Protein AF-A0A7S4T519-F1 (afdb_monomer_lite)

Organism: NCBI:txid49249

pLDDT: mean 72.46, std 19.97, range [36.97, 98.19]

Foldseek 3Di:
DDDDDDDDDDDDDDPPDPDDPPPCPDDDDDQLLVQLLVQCVVPVPQDNQNSSVSSVWDWDQDPVRFIATPVRHGPVVSSVSSVVVNVVCVVDVPDPDPDDDDDDDDDDDDPPDDDDDDDDDDDDDDDDDDDPPPDPDPDDPPDDPPDDDPPDPPPDDPPDD

Secondary structure (DSSP, 8-state):
--PPPPPP-----------------PPPPPHHHHHHHHHHHH-TTSTTHHHHHHTT--EEE-TTS-EEETTS-BHHHHHHHHHHHHHHHHH-----------------------------------------------------PPPPP----SSSS----

Structure (mmCIF, N/CA/C/O backbone):
data_AF-A0A7S4T519-F1
#
_entry.id   AF-A0A7S4T519-F1
#
loop_
_atom_site.group_PDB
_atom_site.id
_atom_site.type_symbol
_atom_site.label_atom_id
_atom_site.label_alt_id
_atom_site.label_comp_id
_atom_site.label_asym_id
_atom_site.label_entity_id
_atom_site.label_seq_id
_atom_site.pdbx_PDB_ins_code
_atom_site.Cartn_x
_atom_site.Cartn_y
_atom_site.Cartn_z
_atom_site.occupancy
_atom_site.B_iso_or_equiv
_atom_site.auth_seq_id
_atom_site.auth_comp_id
_atom_site.auth_asym_id
_atom_site.auth_atom_id
_atom_site.pdbx_PDB_model_num
ATOM 1 N N . CYS A 1 1 ? 11.019 44.403 -38.829 1.00 53.56 1 CYS A N 1
ATOM 2 C CA . CYS A 1 1 ? 9.555 44.244 -38.721 1.00 53.56 1 CYS A CA 1
ATOM 3 C C . CYS A 1 1 ? 9.167 42.799 -39.002 1.00 53.56 1 CYS A C 1
ATOM 5 O O . CYS A 1 1 ? 8.872 42.475 -40.141 1.00 53.56 1 CYS A O 1
ATOM 7 N N . SER A 1 2 ? 9.166 41.949 -37.976 1.00 57.41 2 SER A N 1
ATOM 8 C CA . SER A 1 2 ? 8.524 40.633 -38.038 1.00 57.41 2 SER A CA 1
ATOM 9 C C . SER A 1 2 ? 7.505 40.602 -36.912 1.00 57.41 2 SER A C 1
ATOM 11 O O . SER A 1 2 ? 7.863 40.464 -35.746 1.00 57.41 2 SER A O 1
ATOM 13 N N . GLN A 1 3 ? 6.252 40.878 -37.270 1.00 66.94 3 GLN A N 1
ATOM 14 C CA . GLN A 1 3 ? 5.115 40.864 -36.359 1.00 66.94 3 GLN A CA 1
ATOM 15 C C . GLN A 1 3 ? 4.850 39.416 -35.932 1.00 66.94 3 GLN A C 1
ATOM 17 O O . GLN A 1 3 ? 4.526 38.576 -36.767 1.00 66.94 3 GLN A O 1
ATOM 22 N N . GLN A 1 4 ? 5.000 39.123 -34.642 1.00 62.38 4 GLN A N 1
ATOM 23 C CA . GLN A 1 4 ? 4.494 37.893 -34.037 1.00 62.38 4 GLN A CA 1
ATOM 24 C C . GLN A 1 4 ? 3.089 38.180 -33.501 1.00 62.38 4 GLN A C 1
ATOM 26 O O . GLN A 1 4 ? 2.900 39.113 -32.722 1.00 62.38 4 GLN A O 1
ATOM 31 N N . GLN A 1 5 ? 2.102 37.410 -33.957 1.00 67.00 5 GLN A N 1
ATOM 32 C CA . GLN A 1 5 ? 0.722 37.479 -33.478 1.00 67.00 5 GLN A CA 1
ATOM 33 C C . GLN A 1 5 ? 0.560 36.671 -32.175 1.00 67.00 5 GLN A C 1
ATOM 35 O O . GLN A 1 5 ? 1.193 35.621 -32.038 1.00 67.00 5 GLN A O 1
ATOM 40 N N . PRO A 1 6 ? -0.286 37.115 -31.225 1.00 70.31 6 PRO A N 1
ATOM 41 C CA . PRO A 1 6 ? -0.581 36.361 -30.009 1.00 70.31 6 PRO A CA 1
ATOM 42 C C . PRO A 1 6 ? -1.597 35.225 -30.258 1.00 70.31 6 PRO A C 1
ATOM 44 O O . PRO A 1 6 ? -2.499 35.379 -31.084 1.00 70.31 6 PRO A O 1
ATOM 47 N N . PRO A 1 7 ? -1.505 34.096 -29.527 1.00 68.44 7 PRO A N 1
ATOM 48 C CA . PRO A 1 7 ? -2.467 33.003 -29.633 1.00 68.44 7 PRO A CA 1
ATOM 49 C C . PRO A 1 7 ? -3.834 33.387 -29.043 1.00 68.44 7 PRO A C 1
ATOM 51 O O . PRO A 1 7 ? -3.940 33.933 -27.944 1.00 68.44 7 PRO A O 1
ATOM 54 N N . THR A 1 8 ? -4.890 33.073 -29.790 1.00 57.72 8 THR A N 1
ATOM 55 C CA . THR A 1 8 ? -6.295 33.372 -29.491 1.00 57.72 8 THR A CA 1
ATOM 56 C C . THR A 1 8 ? -6.840 32.537 -28.329 1.00 57.72 8 THR A C 1
ATOM 58 O O . THR A 1 8 ? -6.766 31.306 -28.336 1.00 57.72 8 THR A O 1
ATOM 61 N N . ALA A 1 9 ? -7.448 33.212 -27.351 1.00 55.31 9 ALA A N 1
ATOM 62 C CA . ALA A 1 9 ? -8.126 32.612 -26.208 1.00 55.31 9 ALA A CA 1
ATOM 63 C C . ALA A 1 9 ? -9.352 31.786 -26.645 1.00 55.31 9 ALA A C 1
ATOM 65 O O . ALA A 1 9 ? -10.362 32.329 -27.084 1.00 55.31 9 ALA A O 1
ATOM 66 N N . THR A 1 10 ? -9.267 30.462 -26.501 1.00 61.34 10 THR A N 1
ATOM 67 C CA . THR A 1 10 ? -10.409 29.550 -26.662 1.00 61.34 10 THR A CA 1
ATOM 68 C C . THR A 1 10 ? -11.228 29.546 -25.373 1.00 61.34 10 THR A C 1
ATOM 70 O O . THR A 1 10 ? -10.760 29.084 -24.330 1.00 61.34 10 THR A O 1
ATOM 73 N N . GLN A 1 11 ? -12.446 30.077 -25.443 1.00 5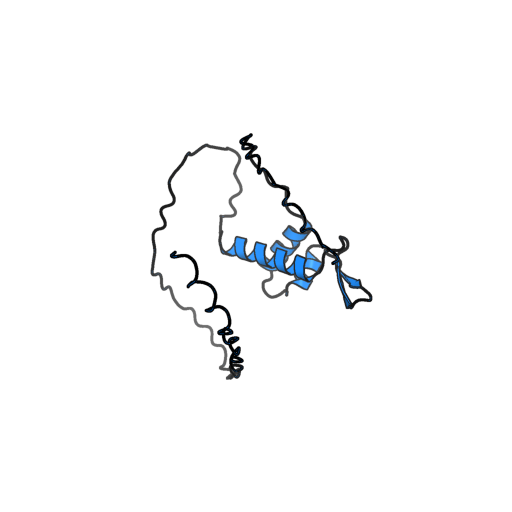3.00 11 GLN A N 1
ATOM 74 C CA . GLN A 1 11 ? -13.423 30.056 -24.359 1.00 53.00 11 GLN A CA 1
ATOM 75 C C . GLN A 1 11 ? -13.876 28.607 -24.120 1.00 53.00 11 GLN A C 1
ATOM 77 O O . GLN A 1 11 ? -14.398 27.952 -25.018 1.00 53.00 11 GLN A O 1
ATOM 82 N N . ARG A 1 12 ? -13.631 28.076 -22.916 1.00 58.81 12 ARG A N 1
ATOM 83 C CA . ARG A 1 12 ? -14.193 26.795 -22.465 1.00 58.81 12 ARG A CA 1
ATOM 84 C C . ARG A 1 12 ? -15.478 27.078 -21.700 1.00 58.81 12 ARG A C 1
ATOM 86 O O . ARG A 1 12 ? -15.436 27.396 -20.514 1.00 58.81 12 ARG A O 1
ATOM 93 N N . GLU A 1 13 ? -16.601 26.958 -22.390 1.00 58.81 13 GLU A N 1
ATOM 94 C CA . GLU A 1 13 ? -17.930 26.959 -21.788 1.00 58.81 13 GLU A CA 1
ATOM 95 C C . GLU A 1 13 ? -18.098 25.702 -20.921 1.00 58.81 13 GLU A C 1
ATOM 97 O O . GLU A 1 13 ? -18.018 24.565 -21.391 1.00 58.81 13 GLU A O 1
ATOM 102 N N . THR A 1 14 ? -18.290 25.898 -19.619 1.00 49.25 14 THR A N 1
ATOM 103 C CA . THR A 1 14 ? -18.605 24.834 -18.667 1.00 49.25 14 THR A CA 1
ATOM 104 C C . THR A 1 14 ? -20.117 24.639 -18.615 1.00 49.25 14 THR A C 1
ATOM 106 O O . THR A 1 14 ? -20.821 25.244 -17.809 1.00 49.25 14 THR A O 1
ATOM 109 N N . ALA A 1 15 ? -20.634 23.762 -19.476 1.00 57.88 15 ALA A N 1
ATOM 110 C CA . ALA A 1 15 ? -22.019 23.311 -19.400 1.00 57.88 15 ALA A CA 1
ATOM 111 C C . ALA A 1 15 ? -22.248 22.528 -18.093 1.00 57.88 15 ALA A C 1
ATOM 113 O O . ALA A 1 15 ? -21.835 21.376 -17.932 1.00 57.88 15 ALA A O 1
ATOM 114 N N . LYS A 1 16 ? -22.902 23.187 -17.135 1.00 55.09 16 LYS A N 1
ATOM 115 C CA . LYS A 1 16 ? -23.375 22.624 -15.870 1.00 55.09 16 LYS A CA 1
ATOM 116 C C . LYS A 1 16 ? -24.607 21.757 -16.154 1.00 55.09 16 LYS A C 1
ATOM 118 O O . LYS A 1 16 ? -25.734 22.230 -16.114 1.00 55.09 16 LYS A O 1
ATOM 123 N N . GLY A 1 17 ? -24.375 20.489 -16.487 1.00 52.97 17 GLY A N 1
ATOM 124 C CA . GLY A 1 17 ? -25.431 19.490 -16.628 1.00 52.97 17 GLY A CA 1
ATOM 125 C C . GLY A 1 17 ? -25.981 19.072 -15.264 1.00 52.97 17 GLY A C 1
ATOM 126 O O . GLY A 1 17 ? -25.370 18.267 -14.562 1.00 52.97 17 GLY A O 1
ATOM 127 N N . GLU A 1 18 ? -27.142 19.604 -14.896 1.00 65.56 18 GLU A N 1
ATOM 128 C CA . GLU A 1 18 ? -28.006 19.045 -13.858 1.00 65.56 18 GLU A CA 1
ATOM 129 C C . GLU A 1 18 ? -28.705 17.808 -14.425 1.00 65.56 18 GLU A C 1
ATOM 131 O O . GLU A 1 18 ? -29.682 17.931 -15.148 1.00 65.56 18 GLU A O 1
ATOM 136 N N . ASN A 1 19 ? -28.196 16.605 -14.147 1.00 52.72 19 ASN A N 1
ATOM 137 C CA . ASN A 1 19 ? -28.928 15.372 -14.440 1.00 52.72 19 ASN A CA 1
ATOM 138 C C . ASN A 1 19 ? -28.562 14.246 -13.468 1.00 52.72 19 ASN A C 1
ATOM 140 O O . ASN A 1 19 ? -27.453 13.718 -13.487 1.00 52.72 19 ASN A O 1
ATOM 144 N N . GLY A 1 20 ? -29.551 13.855 -12.658 1.00 55.72 20 GLY A N 1
ATOM 145 C CA . GLY A 1 20 ? -29.685 12.527 -12.062 1.00 55.72 20 GLY A CA 1
ATOM 146 C C . GLY A 1 20 ? -28.656 12.158 -10.997 1.00 55.72 20 GLY A C 1
ATOM 147 O O . GLY A 1 20 ? -27.595 11.612 -11.296 1.00 55.72 20 GLY A O 1
ATOM 148 N N . ARG A 1 21 ? -29.031 12.319 -9.723 1.00 60.84 21 ARG A N 1
ATOM 149 C CA . ARG A 1 21 ? -28.372 11.648 -8.593 1.00 60.84 21 ARG A CA 1
ATOM 150 C C . ARG A 1 21 ? -28.637 10.139 -8.679 1.00 60.84 21 ARG A C 1
ATOM 152 O O . ARG A 1 21 ? -29.426 9.599 -7.915 1.00 60.84 21 ARG A O 1
ATOM 159 N N . LYS A 1 22 ? -28.001 9.452 -9.630 1.00 62.59 22 LYS A N 1
ATOM 160 C CA . LY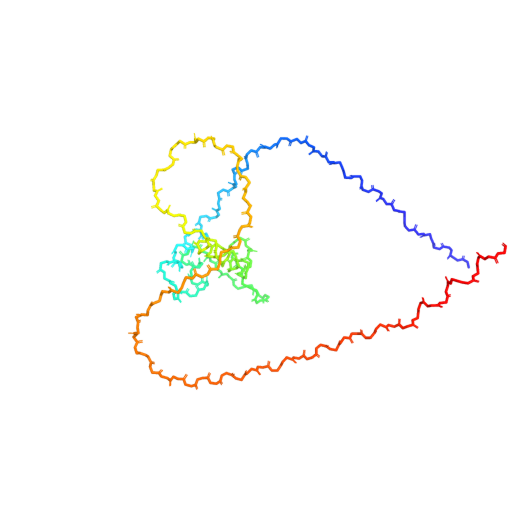S A 1 22 ? -27.916 7.990 -9.609 1.00 62.59 22 LYS A CA 1
ATOM 161 C C . LYS A 1 22 ? -27.157 7.642 -8.335 1.00 62.59 22 LYS A C 1
ATOM 163 O O . LYS A 1 22 ? -26.007 8.064 -8.180 1.00 62.59 22 LYS A O 1
ATOM 168 N N . SER A 1 23 ? -27.834 6.975 -7.403 1.00 59.00 23 SER A N 1
ATOM 169 C CA . SER A 1 23 ? -27.259 6.504 -6.149 1.00 59.00 23 SER A CA 1
ATOM 170 C C . SER A 1 23 ? -25.966 5.770 -6.476 1.00 59.00 23 SER A C 1
ATOM 172 O O . SER A 1 23 ? -25.920 4.772 -7.195 1.00 59.00 23 SER A O 1
ATOM 174 N N . LYS A 1 24 ? -24.868 6.377 -6.038 1.00 62.16 24 LYS A N 1
ATOM 175 C CA . LYS A 1 24 ? -23.513 5.966 -6.369 1.00 62.16 24 LYS A CA 1
ATOM 176 C C . LYS A 1 24 ? -23.183 4.792 -5.456 1.00 62.16 24 LYS A C 1
ATOM 178 O O . LYS A 1 24 ? -22.375 4.948 -4.546 1.00 62.16 24 LYS A O 1
ATOM 183 N N . LEU A 1 25 ? -23.837 3.642 -5.658 1.00 61.19 25 LEU A N 1
ATOM 184 C CA . LEU A 1 25 ? -23.319 2.381 -5.137 1.00 61.19 25 LEU A CA 1
ATOM 185 C C . LEU A 1 25 ? -21.918 2.249 -5.733 1.00 61.19 25 LEU A C 1
ATOM 187 O O . LEU A 1 25 ? -21.737 1.999 -6.926 1.00 61.19 25 LEU A O 1
ATOM 191 N N . GLY A 1 26 ? -20.926 2.609 -4.921 1.00 69.75 26 GLY A N 1
ATOM 192 C CA . GLY A 1 26 ? -19.539 2.666 -5.338 1.00 69.75 26 GLY A CA 1
ATOM 193 C C . GLY A 1 26 ? -19.095 1.299 -5.836 1.00 69.75 26 GLY A C 1
ATOM 194 O O . GLY A 1 26 ? -19.604 0.263 -5.411 1.00 69.75 26 GLY A O 1
ATOM 195 N N . ARG A 1 27 ? -18.116 1.287 -6.742 1.00 76.12 27 ARG A N 1
ATOM 196 C CA . ARG A 1 27 ? -17.471 0.037 -7.155 1.00 76.12 27 ARG A CA 1
ATOM 197 C C . ARG A 1 27 ? -16.950 -0.663 -5.896 1.00 76.12 27 ARG A C 1
ATOM 199 O O . ARG A 1 27 ? -16.230 -0.040 -5.112 1.00 76.12 27 ARG A O 1
ATOM 206 N N . LYS A 1 28 ? -17.310 -1.939 -5.715 1.00 81.31 28 LYS A N 1
ATOM 207 C CA . LYS A 1 28 ? -16.784 -2.785 -4.636 1.00 81.31 28 LYS A CA 1
ATOM 208 C C . LYS A 1 28 ? -15.254 -2.727 -4.700 1.00 81.31 28 LYS A C 1
ATOM 210 O O . LYS A 1 28 ? -14.672 -2.888 -5.772 1.00 81.31 28 LYS A O 1
ATOM 215 N N . GLY A 1 29 ? -14.614 -2.363 -3.589 1.00 88.50 29 GLY A N 1
ATOM 216 C CA . GLY A 1 29 ? -13.168 -2.140 -3.578 1.00 88.50 29 GLY A CA 1
ATOM 217 C C . GLY A 1 29 ? -12.390 -3.433 -3.845 1.00 88.50 29 GLY A C 1
ATOM 218 O O . GLY A 1 29 ? -12.912 -4.520 -3.631 1.00 88.50 29 GLY A O 1
ATOM 219 N N . ASP A 1 30 ? -11.125 -3.304 -4.259 1.00 92.62 30 ASP A N 1
ATOM 220 C CA . ASP A 1 30 ? -10.233 -4.444 -4.541 1.00 92.62 30 ASP A CA 1
ATOM 221 C C . ASP A 1 30 ? -10.246 -5.470 -3.380 1.00 92.62 30 ASP A C 1
ATOM 223 O O . ASP A 1 30 ? -9.979 -5.070 -2.234 1.00 92.62 30 ASP A O 1
ATOM 227 N N . PRO A 1 31 ? -10.588 -6.752 -3.631 1.00 95.38 31 PRO A N 1
ATOM 228 C CA . PRO A 1 31 ? -10.651 -7.782 -2.594 1.00 95.38 31 PRO A CA 1
ATOM 229 C C . PRO A 1 31 ? -9.283 -8.054 -1.957 1.00 95.38 31 PRO A C 1
ATOM 231 O O . PRO A 1 31 ? -9.211 -8.201 -0.737 1.00 95.38 31 PRO A O 1
ATOM 234 N N . ARG A 1 32 ? -8.184 -7.995 -2.726 1.00 97.12 32 ARG A N 1
ATOM 235 C CA . ARG A 1 32 ? -6.814 -8.160 -2.197 1.00 97.12 32 ARG A CA 1
ATOM 236 C C . ARG A 1 32 ? -6.469 -7.069 -1.190 1.00 97.12 32 ARG A C 1
ATOM 238 O O . ARG A 1 32 ? -5.861 -7.304 -0.149 1.00 97.12 32 ARG A O 1
ATOM 245 N N . MET A 1 33 ? -6.933 -5.850 -1.464 1.00 97.50 33 MET A N 1
ATOM 246 C CA . MET A 1 33 ? -6.758 -4.724 -0.550 1.00 97.50 33 MET A CA 1
ATOM 247 C C . MET A 1 33 ? -7.593 -4.878 0.728 1.00 97.50 33 MET A C 1
ATOM 249 O O . MET A 1 33 ? -7.166 -4.402 1.773 1.00 97.50 33 MET A O 1
ATOM 253 N N . HIS A 1 34 ? -8.765 -5.522 0.678 1.00 96.00 34 HIS A N 1
ATOM 254 C CA . HIS A 1 34 ? -9.526 -5.834 1.895 1.00 96.00 34 HIS A CA 1
ATOM 255 C C . HIS A 1 34 ? -8.803 -6.883 2.741 1.00 96.00 34 HIS A C 1
ATOM 257 O O . HIS A 1 34 ? -8.605 -6.646 3.928 1.00 96.00 34 HIS A O 1
ATOM 263 N N . ALA A 1 35 ? -8.316 -7.965 2.128 1.00 97.44 35 ALA A N 1
ATOM 264 C CA . ALA A 1 35 ? -7.532 -8.984 2.826 1.00 97.44 35 ALA A CA 1
ATOM 265 C C . ALA A 1 35 ? -6.279 -8.393 3.502 1.00 97.44 35 ALA A C 1
ATOM 267 O O . ALA A 1 35 ? -6.011 -8.667 4.668 1.00 97.44 35 ALA A O 1
ATOM 268 N N . ALA A 1 36 ? -5.560 -7.499 2.814 1.00 97.81 36 ALA A N 1
ATOM 269 C CA . ALA A 1 36 ? -4.404 -6.805 3.387 1.00 97.81 36 ALA A CA 1
ATOM 270 C C . ALA A 1 36 ? -4.763 -5.908 4.587 1.00 97.81 36 ALA A C 1
ATOM 272 O O . ALA A 1 36 ? -3.978 -5.774 5.527 1.00 97.81 36 ALA A O 1
ATOM 273 N N . VAL A 1 37 ? -5.936 -5.266 4.550 1.00 97.00 37 VAL A N 1
ATOM 274 C CA . VAL A 1 37 ? -6.439 -4.458 5.670 1.00 97.00 37 VAL A CA 1
ATOM 275 C C . VAL A 1 37 ? -6.730 -5.347 6.874 1.00 97.00 37 VAL A C 1
ATOM 277 O O . VAL A 1 37 ? -6.254 -5.019 7.957 1.00 97.00 37 VAL A O 1
ATOM 280 N N . VAL A 1 38 ? -7.434 -6.465 6.668 1.00 96.00 38 VAL A N 1
ATOM 281 C CA . VAL A 1 38 ? -7.772 -7.439 7.719 1.00 96.00 38 VAL A CA 1
ATOM 282 C C . VAL A 1 38 ? -6.505 -8.002 8.367 1.00 96.00 38 VAL A C 1
ATOM 284 O O . VAL A 1 38 ? -6.326 -7.884 9.576 1.00 96.00 38 VAL A O 1
ATOM 287 N N . ALA A 1 39 ? -5.546 -8.467 7.561 1.00 97.12 39 ALA A N 1
ATOM 288 C CA . ALA A 1 39 ? -4.278 -8.993 8.069 1.00 97.12 39 ALA A CA 1
ATOM 289 C C . ALA A 1 39 ? -3.518 -7.971 8.936 1.00 97.12 39 ALA A C 1
ATOM 291 O O . ALA A 1 39 ? -2.867 -8.320 9.918 1.00 97.12 39 ALA A O 1
ATOM 292 N N . ARG A 1 40 ? -3.588 -6.682 8.580 1.00 96.38 40 ARG A N 1
ATOM 293 C CA . ARG A 1 40 ? -2.926 -5.607 9.330 1.00 96.38 40 ARG A CA 1
ATOM 294 C C . ARG A 1 40 ? -3.705 -5.172 10.571 1.00 96.38 40 ARG A C 1
ATOM 296 O O . ARG A 1 40 ? -3.078 -4.679 11.510 1.00 96.38 40 ARG A O 1
ATOM 303 N N . SER A 1 41 ? -5.033 -5.283 10.565 1.00 94.19 41 SER A N 1
ATOM 304 C CA . SER A 1 41 ? -5.846 -5.020 11.755 1.00 94.19 41 SER A CA 1
ATOM 305 C C . SER A 1 41 ? -5.694 -6.121 12.799 1.00 94.19 41 SER A C 1
ATOM 307 O O . SER A 1 41 ? -5.633 -5.797 13.980 1.00 94.19 41 SER A O 1
ATOM 309 N N . GLU A 1 42 ? -5.569 -7.378 12.368 1.00 95.19 42 GLU A N 1
ATOM 310 C CA . GLU A 1 42 ? -5.304 -8.526 13.245 1.00 95.19 42 GLU A CA 1
ATOM 311 C C . GLU A 1 42 ? -3.897 -8.454 13.855 1.00 95.19 42 GLU A C 1
ATOM 313 O O . GLU A 1 42 ? -3.736 -8.585 15.067 1.00 95.19 42 GLU A O 1
ATOM 318 N N . ASP A 1 43 ? -2.888 -8.144 13.030 1.00 95.25 43 ASP A N 1
ATOM 319 C CA . ASP A 1 43 ? -1.486 -8.065 13.445 1.00 95.25 43 ASP A CA 1
ATOM 320 C C . ASP A 1 43 ? -0.908 -6.640 13.254 1.00 95.25 43 ASP A C 1
ATOM 322 O O . ASP A 1 43 ? -0.248 -6.340 12.251 1.00 95.25 43 ASP A O 1
ATOM 326 N N . PRO A 1 44 ? -1.021 -5.724 14.235 1.00 93.94 44 PRO A N 1
ATOM 327 C CA . PRO A 1 44 ? -0.504 -4.354 14.099 1.00 93.94 44 PRO A CA 1
ATOM 328 C C . PRO A 1 44 ? 1.024 -4.243 13.943 1.00 93.94 44 PRO A C 1
ATOM 330 O O . PRO A 1 44 ? 1.545 -3.188 13.563 1.00 93.94 44 PRO A O 1
ATOM 333 N N . LYS A 1 45 ? 1.776 -5.311 14.236 1.00 96.19 45 LYS A N 1
ATOM 334 C CA . LYS A 1 45 ? 3.249 -5.350 14.144 1.00 96.19 45 LYS A CA 1
ATOM 335 C C . LYS A 1 45 ? 3.761 -5.546 12.704 1.00 96.19 45 LYS A C 1
ATOM 337 O O . LYS A 1 45 ? 4.864 -5.119 12.382 1.00 96.19 45 LYS A O 1
ATOM 342 N N . LEU A 1 46 ? 2.929 -6.068 11.805 1.00 95.06 46 LEU A N 1
ATOM 343 C CA . LEU A 1 46 ? 3.247 -6.566 10.451 1.00 95.06 46 LEU A CA 1
ATOM 344 C C . LEU A 1 46 ? 3.789 -5.644 9.327 1.00 95.06 46 LEU A C 1
ATOM 346 O O . LEU A 1 46 ? 3.497 -5.910 8.180 1.00 95.06 46 LEU A O 1
ATOM 350 N N . GLY A 1 47 ? 4.504 -4.539 9.517 1.00 96.62 47 GLY A N 1
ATOM 351 C CA . GLY A 1 47 ? 4.788 -3.624 8.379 1.00 96.62 47 GLY A CA 1
ATOM 352 C C . GLY A 1 47 ? 3.586 -3.293 7.436 1.00 96.62 47 GLY A C 1
ATOM 353 O O . GLY A 1 47 ? 2.424 -3.581 7.703 1.00 96.62 47 GLY A O 1
ATOM 354 N N . LEU A 1 48 ? 3.828 -2.620 6.308 1.00 96.25 48 LEU A N 1
ATOM 355 C CA . LEU A 1 48 ? 2.778 -2.393 5.287 1.00 96.25 48 LEU A CA 1
ATOM 356 C C . LEU A 1 48 ? 2.972 -3.251 4.043 1.00 96.25 48 LEU A C 1
ATOM 358 O O . LEU A 1 48 ? 2.010 -3.559 3.353 1.00 96.25 48 LEU A O 1
ATOM 362 N N . ARG A 1 49 ? 4.225 -3.579 3.725 1.00 96.88 49 ARG A N 1
ATOM 363 C CA . ARG A 1 49 ? 4.554 -4.402 2.566 1.00 96.88 49 ARG A CA 1
ATOM 364 C C . ARG A 1 49 ? 4.092 -5.839 2.800 1.00 96.88 49 ARG A C 1
ATOM 366 O O . ARG A 1 49 ? 3.353 -6.357 1.980 1.00 96.88 49 ARG A O 1
ATOM 373 N N . ASP A 1 50 ? 4.437 -6.404 3.949 1.00 97.56 50 ASP A N 1
ATOM 374 C CA . ASP A 1 50 ? 4.126 -7.792 4.294 1.00 97.56 50 ASP A CA 1
ATOM 375 C C . ASP A 1 50 ? 2.610 -8.013 4.392 1.00 97.56 50 ASP A C 1
ATOM 377 O O . ASP A 1 50 ? 2.092 -9.015 3.916 1.00 97.56 50 ASP A O 1
ATOM 381 N N . ALA A 1 51 ? 1.866 -7.032 4.917 1.00 97.94 51 ALA A N 1
ATOM 382 C CA . ALA A 1 51 ? 0.404 -7.056 4.902 1.00 97.94 51 ALA A CA 1
ATOM 383 C C . ALA A 1 51 ? -0.181 -7.073 3.475 1.00 97.94 51 ALA A C 1
ATOM 385 O O . ALA A 1 51 ? -1.159 -7.769 3.218 1.00 97.94 51 ALA A O 1
ATOM 386 N N . LEU A 1 52 ? 0.417 -6.332 2.533 1.00 97.88 52 LEU A N 1
ATOM 387 C CA . LEU A 1 52 ? 0.017 -6.375 1.122 1.00 97.88 52 LEU A CA 1
ATOM 388 C C . LEU A 1 52 ? 0.352 -7.736 0.493 1.00 97.88 52 LEU A C 1
ATOM 390 O O . LEU A 1 52 ? -0.474 -8.288 -0.227 1.00 97.88 52 LEU A O 1
ATOM 394 N N . GLU A 1 53 ? 1.518 -8.301 0.796 1.00 97.38 53 GLU A N 1
ATOM 395 C CA . GLU A 1 53 ? 1.910 -9.632 0.316 1.00 97.38 53 GLU A CA 1
ATOM 396 C C . GLU A 1 53 ? 0.962 -10.721 0.860 1.00 97.38 53 GLU A C 1
ATOM 398 O O . GLU A 1 53 ? 0.473 -11.541 0.085 1.00 97.38 53 GLU A O 1
ATOM 403 N N . ARG A 1 54 ? 0.565 -10.655 2.143 1.00 97.31 54 ARG A N 1
ATOM 404 C CA . ARG A 1 54 ? -0.491 -11.518 2.720 1.00 97.31 54 ARG A CA 1
ATOM 405 C C . ARG A 1 54 ? -1.855 -11.336 2.047 1.00 97.31 54 ARG A C 1
ATOM 407 O O . ARG A 1 54 ? -2.608 -12.294 1.929 1.00 97.31 54 ARG A O 1
ATOM 414 N N . GLY A 1 55 ? -2.168 -10.124 1.589 1.00 96.31 55 GLY A N 1
ATOM 415 C CA . GLY A 1 55 ? -3.384 -9.828 0.826 1.00 96.31 55 GLY A CA 1
ATOM 416 C C . GLY A 1 55 ? -3.365 -10.325 -0.625 1.00 96.31 55 GLY A C 1
ATOM 417 O O . GLY A 1 55 ? -4.348 -10.124 -1.337 1.00 96.31 55 GLY A O 1
ATOM 418 N N . GLY A 1 56 ? -2.272 -10.949 -1.079 1.00 97.44 56 GLY A N 1
ATOM 419 C CA . GLY A 1 56 ? -2.135 -11.495 -2.431 1.00 97.44 56 GLY A CA 1
ATOM 420 C C . GLY A 1 56 ? -1.550 -10.522 -3.458 1.00 97.44 56 GLY A C 1
ATOM 421 O O . GLY A 1 56 ? -1.741 -10.719 -4.658 1.00 97.44 56 GLY A O 1
ATOM 422 N N . PHE A 1 57 ? -0.867 -9.457 -3.024 1.00 97.62 57 PHE A N 1
ATOM 423 C CA . PHE A 1 57 ? -0.090 -8.605 -3.931 1.00 97.62 57 PHE A CA 1
ATOM 424 C C . PHE A 1 57 ? 1.298 -9.196 -4.175 1.00 97.62 57 PHE A C 1
ATOM 426 O O . PHE A 1 57 ? 1.999 -9.555 -3.231 1.00 97.62 57 PHE A O 1
ATOM 433 N N . VAL A 1 58 ? 1.715 -9.243 -5.442 1.00 97.62 58 VAL A N 1
ATOM 434 C CA . VAL A 1 58 ? 3.040 -9.736 -5.835 1.00 97.62 58 VAL A CA 1
ATOM 435 C C . VAL A 1 58 ? 3.829 -8.572 -6.405 1.00 97.62 58 VAL A C 1
ATOM 437 O O . VAL A 1 58 ? 3.438 -7.979 -7.407 1.00 97.62 58 VAL A O 1
ATOM 440 N N . PHE A 1 59 ? 4.934 -8.230 -5.747 1.00 97.19 59 PHE A N 1
ATOM 441 C CA . PHE A 1 59 ? 5.755 -7.085 -6.117 1.00 97.19 59 PHE A CA 1
ATOM 442 C C . PHE A 1 59 ? 7.002 -7.510 -6.887 1.00 97.19 59 PHE A C 1
ATOM 444 O O . PHE A 1 59 ? 7.797 -8.318 -6.406 1.00 97.19 59 PHE A O 1
ATOM 451 N N . PHE A 1 60 ? 7.216 -6.884 -8.038 1.00 96.69 60 PHE A N 1
ATOM 452 C CA . PHE A 1 60 ? 8.394 -7.053 -8.876 1.00 96.69 60 PHE A CA 1
ATOM 453 C C . PHE A 1 60 ? 9.249 -5.792 -8.829 1.00 96.69 60 PHE A C 1
ATOM 455 O O . PHE A 1 60 ? 8.738 -4.672 -8.749 1.00 96.69 60 PHE A O 1
ATOM 462 N N . ARG A 1 61 ? 10.569 -5.972 -8.870 1.00 97.44 61 ARG A N 1
ATOM 463 C CA . ARG A 1 61 ? 11.513 -4.865 -9.006 1.00 97.44 61 ARG A CA 1
ATOM 464 C C . ARG A 1 61 ? 11.829 -4.675 -10.486 1.00 97.44 61 ARG A C 1
ATOM 466 O O . ARG A 1 61 ? 12.394 -5.561 -11.116 1.00 97.44 61 ARG A O 1
ATOM 473 N N . GLU A 1 62 ? 11.478 -3.512 -11.011 1.00 95.81 62 GLU A N 1
ATOM 474 C CA . GLU A 1 62 ? 11.843 -3.079 -12.356 1.00 95.81 62 GLU A CA 1
ATOM 475 C C . GLU A 1 62 ? 13.343 -2.756 -12.446 1.00 95.81 62 GLU A C 1
ATOM 477 O O . GLU A 1 62 ? 13.956 -2.393 -11.432 1.00 95.81 62 GLU A O 1
ATOM 482 N N . PRO A 1 63 ? 13.942 -2.787 -13.653 1.00 95.12 63 PRO A N 1
ATOM 483 C CA . PRO A 1 63 ? 15.337 -2.380 -13.855 1.00 95.12 63 PRO A CA 1
ATOM 484 C C . PRO A 1 63 ? 15.604 -0.931 -13.415 1.00 95.12 63 PRO A C 1
ATOM 486 O O . PRO A 1 63 ? 16.705 -0.608 -12.981 1.00 95.12 63 PRO A O 1
ATOM 489 N N . ASN A 1 64 ? 14.575 -0.079 -13.432 1.00 93.94 64 ASN A N 1
ATOM 490 C CA . ASN A 1 64 ? 14.633 1.310 -12.967 1.00 93.94 64 ASN A 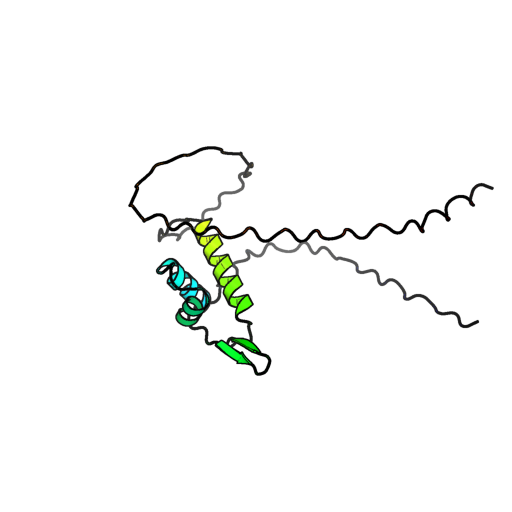CA 1
ATOM 491 C C . ASN A 1 64 ? 14.724 1.443 -11.431 1.00 93.94 64 ASN A C 1
ATOM 493 O O . ASN A 1 64 ? 14.752 2.554 -10.908 1.00 93.94 64 ASN A O 1
ATOM 497 N N . GLY A 1 65 ? 14.702 0.330 -10.688 1.00 95.06 65 GLY A N 1
ATOM 498 C CA . GLY A 1 65 ? 14.681 0.305 -9.222 1.00 95.06 65 GLY A CA 1
ATOM 499 C C . GLY A 1 65 ? 13.292 0.512 -8.607 1.00 95.06 65 GLY A C 1
ATOM 500 O O . GLY A 1 65 ? 13.133 0.365 -7.392 1.00 95.06 65 GLY A O 1
ATOM 501 N N . ASN A 1 66 ? 12.278 0.800 -9.425 1.00 96.19 66 ASN A N 1
ATOM 502 C CA . ASN A 1 66 ? 10.890 0.898 -8.987 1.00 96.19 66 ASN A CA 1
ATOM 503 C C . ASN A 1 66 ? 10.337 -0.479 -8.610 1.00 96.19 66 ASN A C 1
ATOM 505 O O . ASN A 1 66 ? 10.694 -1.495 -9.198 1.00 96.19 66 ASN A O 1
ATOM 509 N N . VAL A 1 67 ? 9.449 -0.505 -7.616 1.00 97.81 67 VAL A N 1
ATOM 510 C CA . VAL A 1 67 ? 8.749 -1.724 -7.202 1.00 97.81 67 VAL A CA 1
ATOM 511 C C . VAL A 1 67 ? 7.278 -1.581 -7.561 1.00 97.81 67 VAL A C 1
ATOM 513 O O . VAL A 1 67 ? 6.604 -0.681 -7.045 1.00 97.81 67 VAL A O 1
ATOM 516 N N . VAL A 1 68 ? 6.797 -2.461 -8.433 1.00 97.88 68 VAL A N 1
ATOM 517 C CA . VAL A 1 68 ? 5.436 -2.449 -8.980 1.00 97.88 68 VAL A CA 1
ATOM 518 C C . VAL A 1 68 ? 4.752 -3.791 -8.754 1.00 97.88 68 VAL A C 1
ATOM 520 O O . VAL A 1 68 ? 5.404 -4.817 -8.589 1.00 97.88 68 VAL A O 1
ATOM 523 N N . ASP A 1 69 ? 3.431 -3.763 -8.681 1.00 96.62 69 ASP A N 1
ATOM 524 C CA . ASP A 1 69 ? 2.575 -4.948 -8.613 1.00 96.62 69 ASP A CA 1
ATOM 525 C C . ASP A 1 69 ? 2.309 -5.527 -10.017 1.00 96.62 69 ASP A C 1
ATOM 527 O O . ASP A 1 69 ? 2.598 -4.889 -11.027 1.00 96.62 69 ASP A O 1
ATOM 531 N N . THR A 1 70 ? 1.684 -6.701 -10.067 1.00 96.69 70 THR A N 1
ATOM 532 C CA . THR A 1 70 ? 1.074 -7.336 -11.252 1.00 96.69 70 THR A CA 1
ATOM 533 C C . THR A 1 70 ? 0.239 -6.384 -12.116 1.00 96.69 70 THR A C 1
ATOM 535 O O . THR A 1 70 ? 0.277 -6.471 -13.339 1.00 96.69 70 THR A O 1
ATOM 538 N N . ASP A 1 71 ? -0.461 -5.431 -11.496 1.00 95.31 71 ASP A N 1
ATOM 539 C CA . ASP A 1 71 ? -1.275 -4.425 -12.192 1.00 95.31 71 ASP A CA 1
ATOM 540 C C . ASP A 1 71 ? -0.468 -3.191 -12.658 1.00 95.31 71 ASP A C 1
ATOM 542 O O . ASP A 1 71 ? -1.053 -2.167 -13.013 1.00 95.31 71 ASP A O 1
ATOM 546 N N . ASN A 1 72 ? 0.869 -3.231 -12.596 1.00 96.25 72 ASN A N 1
ATOM 547 C CA . ASN A 1 72 ? 1.769 -2.089 -12.825 1.00 96.25 72 ASN A CA 1
ATOM 548 C C . ASN A 1 72 ? 1.504 -0.889 -11.893 1.00 96.25 72 ASN A C 1
ATOM 550 O O . ASN A 1 72 ? 1.753 0.269 -12.228 1.00 96.25 72 ASN A O 1
ATOM 554 N N . ILE A 1 73 ? 0.997 -1.157 -10.687 1.00 96.31 73 ILE A N 1
ATOM 555 C CA . ILE A 1 73 ? 0.760 -0.139 -9.659 1.00 96.31 73 ILE A CA 1
ATOM 556 C C . ILE A 1 73 ? 1.963 -0.099 -8.719 1.00 96.31 73 ILE A C 1
ATOM 558 O O . ILE A 1 73 ? 2.350 -1.114 -8.140 1.00 96.31 73 ILE A O 1
ATOM 562 N N . ALA A 1 74 ? 2.532 1.090 -8.513 1.00 97.62 74 ALA A N 1
ATOM 563 C CA . ALA A 1 74 ? 3.688 1.261 -7.641 1.00 97.62 74 ALA A CA 1
ATOM 564 C C . ALA A 1 74 ? 3.382 0.870 -6.182 1.00 97.62 74 ALA A C 1
ATOM 566 O O . ALA A 1 74 ? 2.338 1.226 -5.619 1.00 97.62 74 ALA A O 1
ATOM 567 N N . LEU A 1 75 ? 4.346 0.224 -5.520 1.00 97.56 75 LEU A N 1
ATOM 568 C CA . LEU A 1 75 ? 4.248 -0.190 -4.115 1.00 97.56 75 LEU A CA 1
ATOM 569 C C . LEU A 1 75 ? 3.878 0.979 -3.184 1.00 97.56 75 LEU A C 1
ATOM 571 O O . LEU A 1 75 ? 3.108 0.812 -2.238 1.00 97.56 75 LEU A O 1
ATOM 575 N N . SER A 1 76 ? 4.396 2.181 -3.451 1.00 97.56 76 SER A N 1
ATOM 576 C CA . SER A 1 76 ? 4.077 3.397 -2.690 1.00 97.56 76 SER A CA 1
ATOM 577 C C . SER A 1 76 ? 2.583 3.738 -2.731 1.00 97.56 76 SER A C 1
ATOM 579 O O . SER A 1 76 ? 1.997 4.101 -1.707 1.00 97.56 76 SER A O 1
ATOM 581 N N . GLN A 1 77 ? 1.942 3.557 -3.888 1.00 97.50 77 GLN A N 1
ATOM 582 C CA . GLN A 1 77 ? 0.514 3.799 -4.066 1.00 97.50 77 GLN A CA 1
ATOM 583 C C . GLN A 1 77 ? -0.309 2.768 -3.290 1.00 97.50 77 GLN A C 1
ATOM 585 O O . GLN A 1 77 ? -1.220 3.158 -2.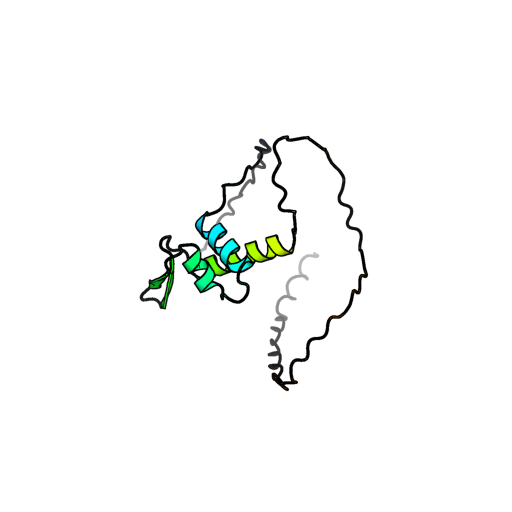557 1.00 97.50 77 GLN A O 1
ATOM 590 N N . ARG A 1 78 ? 0.040 1.474 -3.369 1.00 97.81 78 ARG A N 1
ATOM 591 C CA . ARG A 1 78 ? -0.625 0.407 -2.592 1.00 97.81 78 ARG A CA 1
ATOM 592 C C . ARG A 1 78 ? -0.488 0.627 -1.081 1.00 97.81 78 ARG A C 1
ATOM 594 O O . ARG A 1 78 ? -1.482 0.551 -0.362 1.00 97.81 78 ARG A O 1
ATOM 601 N N . LYS A 1 79 ? 0.700 1.015 -0.599 1.00 97.94 79 LYS A N 1
ATOM 602 C CA . LYS A 1 79 ? 0.924 1.382 0.814 1.00 97.94 79 LYS A CA 1
ATOM 603 C C . LYS A 1 79 ? 0.044 2.551 1.255 1.00 97.94 79 LYS A C 1
ATOM 605 O O . LYS A 1 79 ? -0.552 2.504 2.331 1.00 97.94 79 LYS A O 1
ATOM 610 N N . ASN A 1 80 ? -0.071 3.592 0.429 1.00 98.19 80 ASN A N 1
ATOM 611 C CA . ASN A 1 80 ? -0.935 4.730 0.736 1.00 98.19 80 ASN A CA 1
ATOM 612 C C . ASN A 1 80 ? -2.417 4.317 0.792 1.00 98.19 80 ASN A C 1
ATOM 614 O O . ASN A 1 80 ? -3.119 4.734 1.714 1.00 98.19 80 ASN A O 1
ATOM 618 N N . GLN A 1 81 ? -2.878 3.465 -0.131 1.00 96.94 81 GLN A N 1
ATOM 619 C CA . GLN A 1 81 ? -4.241 2.916 -0.112 1.00 96.94 81 GLN A CA 1
ATOM 620 C C . GLN A 1 81 ? -4.526 2.160 1.190 1.00 96.94 81 GLN A C 1
ATOM 622 O O . GLN A 1 81 ? -5.507 2.474 1.867 1.00 96.94 81 GLN A O 1
ATOM 627 N N . LEU A 1 82 ? -3.636 1.242 1.577 1.00 97.38 82 LEU A N 1
ATOM 628 C CA . LEU A 1 82 ? -3.747 0.497 2.830 1.00 97.38 82 LEU A CA 1
ATOM 629 C C . LEU A 1 82 ? -3.788 1.451 4.036 1.00 97.38 82 LEU A C 1
ATOM 631 O O . LEU A 1 82 ? -4.700 1.378 4.856 1.00 97.38 82 LEU A O 1
ATOM 635 N N . SER A 1 83 ? -2.877 2.430 4.093 1.00 97.06 83 SER A N 1
ATOM 636 C CA . SER A 1 83 ? -2.842 3.417 5.183 1.00 97.06 83 SER A CA 1
ATOM 637 C C . SER A 1 83 ? -4.138 4.228 5.304 1.00 97.06 83 SER A C 1
ATOM 639 O O . SER A 1 83 ? -4.587 4.508 6.414 1.00 97.06 83 SER A O 1
ATOM 641 N N . ARG A 1 84 ? -4.752 4.611 4.174 1.00 96.25 84 ARG A N 1
ATOM 642 C CA . ARG A 1 84 ? -6.017 5.357 4.151 1.00 96.25 84 ARG A CA 1
ATOM 643 C C . ARG A 1 84 ? -7.144 4.513 4.726 1.00 96.25 84 ARG A C 1
ATOM 645 O O . ARG A 1 84 ? -7.866 5.005 5.585 1.00 96.25 84 ARG A O 1
ATOM 652 N N . ARG A 1 85 ? -7.251 3.250 4.306 1.00 94.94 85 ARG A N 1
ATOM 653 C CA . ARG A 1 85 ? -8.288 2.331 4.796 1.00 94.94 85 ARG A CA 1
ATOM 654 C C . ARG A 1 85 ? -8.164 2.072 6.296 1.00 94.94 85 ARG A C 1
ATOM 656 O O . ARG A 1 85 ? -9.158 2.166 7.002 1.00 94.94 85 ARG A O 1
ATOM 663 N N . LEU A 1 86 ? -6.945 1.874 6.796 1.00 94.81 86 LEU A N 1
ATOM 664 C CA . LEU A 1 86 ? -6.699 1.709 8.234 1.00 94.81 86 LEU A CA 1
ATOM 665 C C . LEU A 1 86 ? -7.089 2.954 9.046 1.00 94.81 86 LEU A C 1
ATOM 667 O O . LEU A 1 86 ? -7.619 2.830 10.146 1.00 94.81 86 LEU A O 1
ATOM 671 N N . ARG A 1 87 ? -6.873 4.164 8.505 1.00 94.81 87 ARG A N 1
ATOM 672 C CA . ARG A 1 87 ? -7.354 5.396 9.153 1.00 94.81 87 ARG A CA 1
ATOM 673 C C . ARG A 1 87 ? -8.877 5.459 9.205 1.00 94.81 87 ARG A C 1
ATOM 675 O O . ARG A 1 87 ? -9.405 5.844 10.238 1.00 94.81 87 ARG A O 1
ATOM 682 N N . MET A 1 88 ? -9.563 5.066 8.131 1.00 90.94 88 MET A N 1
ATOM 683 C CA . MET A 1 88 ? -11.030 5.060 8.104 1.00 90.94 88 MET A CA 1
ATOM 684 C C . MET A 1 88 ? -11.614 4.063 9.107 1.00 90.94 88 MET A C 1
ATOM 686 O O . MET A 1 88 ? -12.552 4.418 9.809 1.00 90.94 88 MET A O 1
ATOM 690 N N . LEU A 1 89 ? -11.015 2.874 9.244 1.00 89.56 89 LEU A N 1
ATOM 691 C CA . LEU A 1 89 ? -11.404 1.906 10.278 1.00 89.56 89 LEU A CA 1
ATOM 692 C C . LEU A 1 89 ? -11.239 2.472 11.691 1.00 89.56 89 LEU A C 1
ATOM 694 O O . LEU A 1 89 ? -12.101 2.291 12.541 1.00 89.56 89 LEU A O 1
ATOM 698 N N . LYS A 1 90 ? -10.148 3.203 11.940 1.00 88.12 90 LYS A N 1
ATOM 699 C CA . LYS A 1 90 ? -9.908 3.818 13.250 1.00 88.12 90 LYS A CA 1
ATOM 700 C C . LYS A 1 90 ? -10.851 4.992 13.545 1.00 88.12 90 LYS A C 1
ATOM 702 O O . LYS A 1 90 ? -11.163 5.236 14.703 1.00 88.12 90 LYS A O 1
ATOM 707 N N . GLN A 1 91 ? -11.255 5.743 12.520 1.00 86.56 91 GLN A N 1
ATOM 708 C CA . GLN A 1 91 ? -12.164 6.888 12.656 1.00 86.56 91 GLN A CA 1
ATOM 709 C C . GLN A 1 91 ? -13.626 6.462 12.794 1.00 86.56 91 GLN A C 1
ATOM 711 O O . GLN A 1 91 ? -14.383 7.129 13.492 1.00 86.56 91 GLN A O 1
ATOM 716 N N . ASN A 1 92 ? -14.000 5.346 12.168 1.00 76.38 92 ASN A N 1
ATOM 717 C CA . ASN A 1 92 ? -15.354 4.816 12.183 1.00 76.38 92 ASN A CA 1
ATOM 718 C C . ASN A 1 92 ? -15.347 3.423 12.827 1.00 76.38 92 ASN A C 1
ATOM 720 O O . ASN A 1 92 ? -15.373 2.433 12.094 1.00 76.38 92 ASN A O 1
ATOM 724 N N . PRO A 1 93 ? -15.365 3.306 14.169 1.00 66.00 93 PRO A N 1
ATOM 725 C CA . PRO A 1 93 ? -15.631 2.038 14.847 1.00 66.00 93 PRO A CA 1
ATOM 726 C C . PRO A 1 93 ? -17.118 1.651 14.699 1.00 66.00 93 PRO A C 1
ATOM 728 O O . PRO A 1 93 ? -17.801 1.354 15.678 1.00 66.00 93 PRO A O 1
ATOM 731 N N . CYS A 1 94 ? -17.666 1.721 13.481 1.00 51.84 94 CYS A N 1
ATOM 732 C CA . CYS A 1 94 ? -19.020 1.275 13.179 1.00 51.84 94 CYS A CA 1
ATOM 733 C C . CYS A 1 94 ? -19.042 -0.252 13.229 1.00 51.84 94 CYS A C 1
ATOM 735 O O . CYS A 1 94 ? -18.756 -0.923 12.245 1.00 51.84 94 CYS A O 1
ATOM 737 N N . LYS A 1 95 ? -19.289 -0.725 14.453 1.00 50.34 95 LYS A N 1
ATOM 738 C CA . LYS A 1 95 ? -19.965 -1.947 14.885 1.00 50.34 95 LYS A CA 1
ATOM 739 C C . LYS A 1 95 ? -20.137 -2.998 13.789 1.00 50.34 95 LYS A C 1
ATOM 741 O O . LYS A 1 95 ? -20.978 -2.878 12.907 1.00 50.34 95 LYS A O 1
ATOM 746 N N . GLU A 1 96 ? -19.346 -4.047 13.939 1.00 52.12 96 GLU A N 1
ATOM 747 C CA . GLU A 1 96 ? -19.611 -5.394 13.456 1.00 52.12 96 GLU A CA 1
ATOM 748 C C . GLU A 1 96 ? -20.923 -5.876 14.098 1.00 52.12 96 GLU A C 1
ATOM 750 O O . GLU A 1 96 ? -20.943 -6.488 15.161 1.00 52.12 96 GLU A O 1
ATOM 755 N N . SER A 1 97 ? -22.049 -5.463 13.529 1.00 49.28 97 SER A N 1
ATOM 756 C CA . SER A 1 97 ? -23.326 -6.130 13.728 1.00 49.28 97 SER A CA 1
ATOM 757 C C . SER A 1 97 ? -23.825 -6.498 12.347 1.00 49.28 97 SER A C 1
ATOM 759 O O . SER A 1 97 ? -24.250 -5.634 11.575 1.00 49.28 97 SER A O 1
ATOM 761 N N . ASP A 1 98 ? -23.688 -7.785 12.049 1.00 50.09 98 ASP A N 1
ATOM 762 C CA . ASP A 1 98 ? -24.504 -8.492 11.077 1.00 50.09 98 ASP A CA 1
ATOM 763 C C . ASP A 1 98 ? -25.977 -8.080 11.255 1.00 50.09 98 ASP A C 1
ATOM 765 O O . ASP A 1 98 ? -26.415 -7.869 12.385 1.00 50.09 98 ASP A O 1
ATOM 769 N N . GLU A 1 99 ? -26.703 -7.969 10.140 1.00 52.72 99 GLU A N 1
ATOM 770 C CA . GLU A 1 99 ? -28.054 -7.398 9.957 1.00 52.72 99 GLU A CA 1
ATOM 771 C C . GLU A 1 99 ? -28.069 -5.936 9.462 1.00 52.72 99 GLU A C 1
ATOM 773 O O . GLU A 1 99 ? -28.211 -4.970 10.211 1.00 52.72 99 GLU A O 1
ATOM 778 N N . CYS A 1 100 ? -28.011 -5.776 8.136 1.00 36.97 100 CYS A N 1
ATOM 779 C CA . CYS A 1 100 ? -28.794 -4.734 7.465 1.00 36.97 100 CYS A CA 1
ATOM 780 C C . CYS A 1 100 ? -29.422 -5.292 6.180 1.00 36.97 100 CYS A C 1
ATOM 782 O O . CYS A 1 100 ? -29.112 -4.873 5.066 1.00 36.97 100 CYS A O 1
ATOM 784 N N . ASP A 1 101 ? -30.332 -6.252 6.358 1.00 43.78 101 ASP A N 1
ATOM 785 C CA . ASP A 1 101 ? -31.575 -6.202 5.596 1.00 43.78 101 ASP A CA 1
ATOM 786 C C . ASP A 1 101 ? -32.421 -5.041 6.155 1.00 43.78 101 ASP A C 1
ATOM 788 O O . ASP A 1 101 ? -32.441 -4.790 7.357 1.00 43.78 101 ASP A O 1
ATOM 792 N N . VAL A 1 102 ? -33.124 -4.347 5.262 1.00 50.28 102 VAL A N 1
ATOM 793 C CA . VAL A 1 102 ? -33.996 -3.174 5.476 1.00 50.28 102 VAL A CA 1
ATOM 794 C C . VAL A 1 102 ? -33.307 -1.801 5.423 1.00 50.28 102 VAL A C 1
ATOM 796 O O . VAL A 1 102 ? -32.766 -1.242 6.373 1.00 50.28 102 VAL A O 1
ATOM 799 N N . CYS A 1 103 ? -33.443 -1.214 4.240 1.00 60.06 103 CYS A N 1
ATOM 800 C CA . CYS A 1 103 ? -33.481 0.215 3.995 1.00 60.06 103 CYS A CA 1
ATOM 801 C C . CYS A 1 103 ? -34.676 0.873 4.707 1.00 60.06 103 CYS A C 1
ATOM 803 O O . CYS A 1 103 ? -35.818 0.574 4.368 1.00 60.06 103 CYS A O 1
ATOM 805 N N . GLU A 1 104 ? -34.420 1.840 5.590 1.00 44.53 104 GLU A N 1
ATOM 806 C CA . GLU A 1 104 ? -35.408 2.866 5.936 1.00 44.53 104 GLU A CA 1
ATOM 807 C C . GLU A 1 104 ? -34.815 4.270 5.789 1.00 44.53 104 GLU A C 1
ATOM 809 O O . GLU A 1 104 ? -33.791 4.631 6.374 1.00 44.53 104 GLU A O 1
ATOM 814 N N . ASP A 1 105 ? -35.486 5.039 4.932 1.00 46.69 105 ASP A N 1
ATOM 815 C CA . ASP A 1 105 ? -35.335 6.468 4.725 1.00 46.69 105 AS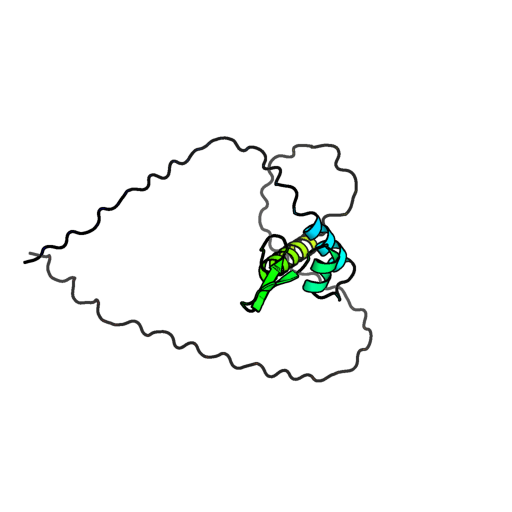P A CA 1
ATOM 816 C C . ASP A 1 105 ? -35.506 7.225 6.045 1.00 46.69 105 ASP A C 1
ATOM 818 O O . ASP A 1 105 ? -36.610 7.322 6.579 1.00 46.69 105 ASP A O 1
ATOM 822 N N . ILE A 1 106 ? -34.443 7.871 6.526 1.00 50.81 106 ILE A N 1
ATOM 823 C CA . ILE A 1 106 ? -34.599 9.022 7.416 1.00 50.81 106 ILE A CA 1
ATOM 824 C C . ILE A 1 106 ? -33.864 10.201 6.796 1.00 50.81 106 ILE A C 1
ATOM 826 O O . ILE A 1 106 ? -32.646 10.371 6.868 1.00 50.81 106 ILE A O 1
ATOM 830 N N . SER A 1 107 ? -34.679 11.012 6.138 1.00 52.66 107 SER A N 1
ATOM 831 C CA . SER A 1 107 ? -34.412 12.370 5.705 1.00 52.66 107 SER A CA 1
ATOM 832 C C . SER A 1 107 ? -33.671 13.206 6.753 1.00 52.66 107 SER A C 1
ATOM 834 O O . SER A 1 107 ? -34.069 13.244 7.913 1.00 52.66 107 SER A O 1
ATOM 836 N N . ASN A 1 108 ? -32.676 13.964 6.280 1.00 54.62 108 ASN A N 1
ATOM 837 C CA . ASN A 1 108 ? -32.277 15.286 6.771 1.00 54.62 108 ASN A CA 1
ATOM 838 C C . ASN A 1 108 ? -32.352 15.524 8.288 1.00 54.62 108 ASN A C 1
ATOM 840 O O . ASN A 1 108 ? -33.354 16.019 8.799 1.00 54.62 108 ASN A O 1
ATOM 844 N N . THR A 1 109 ? -31.211 15.409 8.963 1.00 48.41 109 THR A N 1
ATOM 845 C CA . THR A 1 109 ? -30.919 16.309 10.083 1.00 48.41 109 THR A CA 1
ATOM 846 C C . THR A 1 109 ? -29.527 16.909 9.928 1.00 48.41 109 THR A C 1
ATOM 848 O O . THR A 1 109 ? -28.530 16.231 9.692 1.00 48.41 109 THR A O 1
ATOM 851 N N . ASN A 1 110 ? -29.502 18.239 9.985 1.00 56.66 110 ASN A N 1
ATOM 852 C CA . ASN A 1 110 ? -28.321 19.083 9.960 1.00 56.66 110 ASN A CA 1
ATOM 853 C C . ASN A 1 110 ? -27.320 18.635 11.033 1.00 56.66 110 ASN A C 1
ATOM 855 O O . ASN A 1 110 ? -27.587 18.779 12.225 1.00 56.66 110 ASN A O 1
ATOM 859 N N . PHE A 1 111 ? -26.148 18.148 10.621 1.00 46.91 111 PHE A N 1
ATOM 860 C CA . PHE A 1 111 ? -25.034 17.923 11.539 1.00 46.91 111 PHE A CA 1
ATOM 861 C C . PHE A 1 111 ? -24.370 19.270 11.848 1.00 46.91 111 PHE A C 1
ATOM 863 O O . PHE A 1 111 ? -23.390 19.676 11.219 1.00 46.91 111 PHE A O 1
ATOM 870 N N . SER A 1 112 ? -24.961 19.997 12.798 1.00 44.25 112 SER A N 1
ATOM 871 C CA . SER A 1 112 ? -24.322 21.133 13.450 1.00 44.25 112 SER A CA 1
ATOM 872 C C . SER A 1 112 ? -23.084 20.644 14.191 1.00 44.25 112 SER A C 1
ATOM 874 O O . SER A 1 112 ? -23.158 19.862 15.135 1.00 44.25 112 SER A O 1
ATOM 876 N N . SER A 1 113 ? -21.940 21.141 13.735 1.00 48.56 113 SER A N 1
ATOM 877 C CA . SER A 1 113 ? -20.643 21.066 14.391 1.00 48.56 113 SER A CA 1
ATOM 878 C C . SER A 1 113 ? -20.731 21.638 15.812 1.00 48.56 113 SER A C 1
ATOM 880 O O . SER A 1 113 ? -20.666 22.852 15.993 1.00 48.56 113 SER A O 1
ATOM 882 N N . ALA A 1 114 ? -20.848 20.771 16.817 1.00 43.78 114 ALA A N 1
ATOM 883 C CA . ALA A 1 114 ? -20.661 21.124 18.219 1.00 43.78 114 ALA A CA 1
ATOM 884 C C . ALA A 1 114 ? -19.282 20.641 18.687 1.00 43.78 114 ALA A C 1
ATOM 886 O O . ALA A 1 114 ? -18.943 19.461 18.608 1.00 43.78 114 ALA A O 1
ATOM 887 N N . GLN A 1 115 ? -18.481 21.594 19.157 1.00 48.62 115 GLN A N 1
ATOM 888 C CA . GLN A 1 115 ? -17.260 21.367 19.917 1.00 48.62 115 GLN A CA 1
ATOM 889 C C . GLN A 1 115 ? -17.588 20.547 21.175 1.00 48.62 115 GLN A C 1
ATOM 891 O O . GLN A 1 115 ? -18.481 20.915 21.933 1.00 48.62 115 GLN A O 1
ATOM 896 N N . GLY A 1 116 ? -16.846 19.466 21.409 1.00 39.94 116 GLY A N 1
ATOM 897 C CA . GLY A 1 116 ? -16.905 18.672 22.634 1.00 39.94 116 GLY A CA 1
ATOM 898 C C . GLY A 1 116 ? -15.495 18.416 23.145 1.00 39.94 116 GLY A C 1
ATOM 899 O O . GLY A 1 116 ? -14.747 17.638 22.559 1.00 39.94 116 GLY A O 1
ATOM 900 N N . GLN A 1 117 ? -15.125 19.131 24.202 1.00 46.03 117 GLN A N 1
ATOM 901 C CA . GLN A 1 117 ? -13.929 18.899 25.003 1.00 46.03 117 GLN A CA 1
ATOM 902 C C . GLN A 1 117 ? -14.167 17.747 26.002 1.00 46.03 117 GLN A C 1
ATOM 904 O O . GLN A 1 117 ? -15.297 17.525 26.424 1.00 46.03 117 GLN A O 1
ATOM 909 N N . ASN A 1 118 ? -13.059 17.156 26.465 1.00 48.41 118 ASN A N 1
ATOM 910 C CA . ASN A 1 118 ? -12.857 16.446 27.741 1.00 48.41 118 ASN A CA 1
ATOM 911 C C . ASN A 1 118 ? -13.335 14.987 27.885 1.00 48.41 118 ASN A C 1
ATOM 913 O O . ASN A 1 118 ? -14.505 14.659 27.737 1.00 48.41 118 ASN A O 1
ATOM 917 N N . GLY A 1 119 ? -12.389 14.136 28.305 1.00 45.75 119 GLY A N 1
ATOM 918 C CA . GLY A 1 119 ? -12.619 12.769 28.770 1.00 45.75 119 GLY A CA 1
ATOM 919 C C . GLY A 1 119 ? -11.309 12.042 29.075 1.00 45.75 119 GLY A C 1
ATOM 920 O O . GLY A 1 119 ? -10.832 11.259 28.261 1.00 45.75 119 GLY A O 1
ATOM 921 N N . ASN A 1 120 ? -10.713 12.346 30.232 1.00 50.47 120 ASN A N 1
ATOM 922 C CA . ASN A 1 120 ? -9.641 11.563 30.851 1.00 50.47 120 ASN A CA 1
ATOM 923 C C . ASN A 1 120 ? -10.194 10.205 31.327 1.00 50.47 120 ASN A C 1
ATOM 925 O O . ASN A 1 120 ? -11.271 10.168 31.914 1.00 50.47 120 ASN A O 1
ATOM 929 N N . GLY A 1 121 ? -9.439 9.124 31.131 1.00 44.94 121 GLY A N 1
ATOM 930 C CA . GLY A 1 121 ? -9.683 7.796 31.710 1.00 44.94 121 GLY A CA 1
ATOM 931 C C . GLY A 1 121 ? -8.466 6.916 31.416 1.00 44.94 121 GLY A C 1
ATOM 932 O O . GLY A 1 121 ? -8.277 6.500 30.281 1.00 44.94 121 GLY A O 1
ATOM 933 N N . GLU A 1 122 ? -7.437 6.958 32.256 1.00 48.28 122 GLU A N 1
ATOM 934 C CA . GLU A 1 122 ? -7.233 6.130 33.456 1.00 48.28 122 GLU A CA 1
ATOM 935 C C . GLU A 1 122 ? -6.389 4.884 33.136 1.00 48.28 122 GLU A C 1
ATOM 937 O O . GLU A 1 122 ? -6.460 4.271 32.073 1.00 48.28 122 GLU A O 1
ATOM 942 N N . THR A 1 123 ? -5.461 4.639 34.046 1.00 47.50 123 THR A N 1
ATOM 943 C CA . THR A 1 123 ? -4.131 4.081 33.832 1.00 47.50 123 THR A CA 1
ATOM 944 C C . THR A 1 123 ? -4.118 2.594 34.178 1.00 47.50 123 THR A C 1
ATOM 946 O O . THR A 1 123 ? -4.607 2.213 35.234 1.00 47.50 123 THR A O 1
ATOM 949 N N . LEU A 1 124 ? -3.465 1.754 33.367 1.00 55.97 124 LEU A N 1
ATOM 950 C CA . LEU A 1 124 ? -2.901 0.495 33.866 1.00 55.97 124 LEU A CA 1
ATOM 951 C C . LEU A 1 124 ? -1.426 0.425 33.470 1.00 55.97 124 LEU A C 1
ATOM 953 O O . LEU A 1 124 ? -1.066 0.052 32.352 1.00 55.97 124 LEU A O 1
ATOM 957 N N . GLU A 1 125 ? -0.587 0.844 34.415 1.00 50.97 125 GLU A N 1
ATOM 958 C CA . GLU A 1 125 ? 0.864 0.729 34.375 1.00 50.97 125 GLU A CA 1
ATOM 959 C C . GLU A 1 125 ? 1.292 -0.733 34.221 1.00 50.97 125 GLU A C 1
ATOM 961 O O . GLU A 1 125 ? 0.978 -1.592 35.047 1.00 50.97 125 GLU A O 1
ATOM 966 N N . LYS A 1 126 ? 2.102 -1.006 33.198 1.00 58.50 126 LYS A N 1
ATOM 967 C CA . LYS A 1 126 ? 3.056 -2.113 33.229 1.00 58.50 126 LYS A CA 1
ATOM 968 C C . LYS A 1 126 ? 4.435 -1.549 32.922 1.00 58.50 126 LYS A C 1
ATOM 970 O O . LYS A 1 126 ? 4.695 -1.089 31.815 1.00 58.50 126 LYS A O 1
ATOM 975 N N . ASN A 1 127 ? 5.263 -1.574 33.963 1.00 59.56 127 ASN A N 1
ATOM 976 C CA . ASN A 1 127 ? 6.701 -1.331 33.998 1.00 59.56 127 ASN A CA 1
ATOM 977 C C . ASN A 1 127 ? 7.415 -1.707 32.687 1.00 59.56 127 ASN A C 1
ATOM 979 O O . ASN A 1 127 ? 7.462 -2.882 32.320 1.00 59.56 127 ASN A O 1
ATOM 983 N N . VAL A 1 128 ? 8.037 -0.721 32.033 1.00 62.12 128 VAL A N 1
ATOM 984 C CA . VAL A 1 128 ? 9.064 -0.933 31.002 1.00 62.12 128 VAL A CA 1
ATOM 985 C C . VAL A 1 128 ? 10.247 -0.014 31.327 1.00 62.12 128 VAL A C 1
ATOM 987 O O . VAL A 1 128 ? 10.027 1.176 31.559 1.00 62.12 128 VAL A O 1
ATOM 990 N N . PRO A 1 129 ? 11.486 -0.537 31.378 1.00 61.53 129 PRO A N 1
ATOM 991 C CA . PRO A 1 129 ? 12.655 0.229 31.779 1.00 61.53 129 PRO A CA 1
ATOM 992 C C . PRO A 1 129 ? 12.991 1.361 30.803 1.00 61.53 129 PRO A C 1
ATOM 994 O O . PRO A 1 129 ? 12.953 1.228 29.579 1.00 61.53 129 PRO A O 1
ATOM 997 N N . GLU A 1 130 ? 13.356 2.474 31.422 1.00 55.44 130 GLU A N 1
ATOM 998 C CA . GLU A 1 130 ? 13.778 3.760 30.891 1.00 55.44 130 GLU A CA 1
ATOM 999 C C . GLU A 1 130 ? 14.974 3.634 29.926 1.00 55.44 130 GLU A C 1
ATOM 1001 O O . GLU A 1 130 ? 16.137 3.640 30.330 1.00 55.44 130 GLU A O 1
ATOM 1006 N N . THR A 1 131 ? 14.713 3.565 28.618 1.00 64.25 131 THR A N 1
ATOM 1007 C CA . THR A 1 131 ? 15.751 3.827 27.611 1.00 64.25 131 THR A CA 1
ATOM 1008 C C . THR A 1 131 ? 15.722 5.300 27.232 1.00 64.25 131 THR A C 1
ATOM 1010 O O . THR A 1 131 ? 14.857 5.751 26.477 1.00 64.25 131 THR A O 1
ATOM 1013 N N . LYS A 1 132 ? 16.697 6.047 27.749 1.00 61.81 132 LYS A N 1
ATOM 1014 C CA . LYS A 1 132 ? 17.029 7.422 27.365 1.00 61.81 132 LYS A CA 1
ATOM 1015 C C . LYS A 1 132 ? 17.491 7.453 25.904 1.00 61.81 132 LYS A C 1
ATOM 1017 O O . LYS A 1 132 ? 18.684 7.461 25.628 1.00 61.81 132 LYS A O 1
ATOM 1022 N N . ASN A 1 133 ? 16.554 7.469 24.960 1.00 57.47 133 ASN A N 1
ATOM 1023 C CA . ASN A 1 133 ? 16.843 7.807 23.569 1.00 57.47 133 ASN A CA 1
ATOM 1024 C C . ASN A 1 133 ? 16.549 9.290 23.352 1.00 57.47 133 ASN A C 1
ATOM 1026 O O . ASN A 1 133 ? 15.466 9.695 22.932 1.00 57.47 133 ASN A O 1
ATOM 1030 N N . VAL A 1 134 ? 17.560 10.095 23.677 1.00 59.50 134 VAL A N 1
ATOM 1031 C CA . VAL A 1 134 ? 17.701 11.484 23.246 1.00 59.50 134 VAL A CA 1
ATOM 1032 C C . VAL A 1 134 ? 17.841 11.464 21.724 1.00 59.50 134 VAL A C 1
ATOM 1034 O O . VAL A 1 134 ? 18.938 11.319 21.192 1.00 59.50 134 VAL A O 1
ATOM 1037 N N . PHE A 1 135 ? 16.726 11.556 21.001 1.00 55.84 135 PHE A N 1
ATOM 1038 C CA . PHE A 1 135 ? 16.778 11.842 19.572 1.00 55.84 135 PHE A CA 1
ATOM 1039 C C . PHE A 1 135 ? 17.083 13.335 19.394 1.00 55.84 135 PHE A C 1
ATOM 1041 O O . PHE A 1 135 ? 16.287 14.167 19.839 1.00 55.84 135 PHE A O 1
ATOM 1048 N N . PRO A 1 136 ? 18.208 13.712 18.760 1.00 64.00 136 PRO A N 1
ATOM 1049 C CA . PRO A 1 136 ? 18.467 15.106 18.450 1.00 64.00 136 PRO A CA 1
ATOM 1050 C C . PRO A 1 136 ? 17.410 15.604 17.460 1.00 64.00 136 PRO A C 1
ATOM 1052 O O . PRO A 1 136 ? 17.250 15.071 16.360 1.00 64.00 136 PRO A O 1
ATOM 1055 N N . ILE A 1 137 ? 16.688 16.644 17.875 1.00 58.00 137 ILE A N 1
ATOM 1056 C CA . ILE A 1 137 ? 15.792 17.435 17.034 1.00 58.00 137 ILE A CA 1
ATOM 1057 C C . ILE A 1 137 ? 16.647 18.002 15.898 1.00 58.00 137 ILE A C 1
ATOM 1059 O O . ILE A 1 137 ? 17.462 18.901 16.100 1.00 58.00 137 ILE A O 1
ATOM 1063 N N . LEU A 1 138 ? 16.507 17.438 14.698 1.00 60.62 138 LEU A N 1
ATOM 1064 C CA . LEU A 1 138 ? 17.166 17.957 13.507 1.00 60.62 138 LEU A CA 1
ATOM 1065 C C . LEU A 1 138 ? 16.658 19.375 13.241 1.00 60.62 138 LEU A C 1
ATOM 1067 O O . LEU A 1 138 ? 15.474 19.603 12.997 1.00 60.62 138 LEU A O 1
ATOM 1071 N N . ASN A 1 139 ? 17.604 20.310 13.295 1.00 55.09 139 ASN A N 1
ATOM 1072 C CA . ASN A 1 139 ? 17.440 21.728 13.036 1.00 55.09 139 ASN A CA 1
ATOM 1073 C C . ASN A 1 139 ? 16.596 22.002 11.786 1.00 55.09 139 ASN A C 1
ATOM 1075 O O . ASN A 1 139 ? 16.945 21.630 10.662 1.00 55.09 139 ASN A O 1
ATOM 1079 N N . SER A 1 140 ? 15.514 22.745 12.000 1.00 55.94 140 SER A N 1
ATOM 1080 C CA . SER A 1 140 ? 14.682 23.369 10.982 1.00 55.94 140 SER A CA 1
ATOM 1081 C C . SER A 1 140 ? 15.551 24.190 10.030 1.00 55.94 140 SER A C 1
ATOM 1083 O O . SER A 1 140 ? 16.014 25.286 10.351 1.00 55.94 140 SER A O 1
ATOM 1085 N N . LYS A 1 141 ? 15.783 23.656 8.829 1.00 64.06 141 LYS A N 1
ATOM 1086 C CA . LYS A 1 141 ? 16.465 24.351 7.739 1.00 64.06 141 LYS A CA 1
ATOM 1087 C C . LYS A 1 141 ? 15.620 25.565 7.349 1.00 64.06 141 LYS A C 1
ATOM 1089 O O . LYS A 1 141 ? 14.599 25.437 6.676 1.00 64.06 141 LYS A O 1
ATOM 1094 N N . LYS A 1 142 ? 16.042 26.736 7.834 1.00 65.88 142 LYS A N 1
ATOM 1095 C CA . LYS A 1 142 ? 15.497 28.067 7.548 1.00 65.88 142 LYS A CA 1
ATOM 1096 C C . LYS A 1 142 ? 15.381 28.231 6.031 1.00 65.88 142 LYS A C 1
ATOM 1098 O O . LYS A 1 142 ? 16.378 28.458 5.348 1.00 65.88 142 LYS A O 1
ATOM 1103 N N . ARG A 1 143 ? 14.174 28.048 5.485 1.00 67.31 143 ARG A N 1
ATOM 1104 C CA . ARG A 1 143 ? 13.885 28.361 4.082 1.00 67.31 143 ARG A CA 1
ATOM 1105 C C . ARG A 1 143 ? 14.047 29.868 3.932 1.00 67.31 143 ARG A C 1
ATOM 1107 O O . ARG A 1 143 ? 13.313 30.639 4.543 1.00 67.31 143 ARG A O 1
ATOM 1114 N N . LYS A 1 144 ? 15.066 30.273 3.178 1.00 76.19 144 LYS A N 1
ATOM 1115 C CA . LYS A 1 144 ? 15.285 31.659 2.777 1.00 76.19 144 LYS A CA 1
ATOM 1116 C C . LYS A 1 144 ? 14.100 32.051 1.894 1.00 76.19 144 LYS A C 1
ATOM 1118 O O . LYS A 1 144 ? 13.934 31.484 0.819 1.00 76.19 144 LYS A O 1
ATOM 1123 N N . MET A 1 145 ? 13.237 32.931 2.400 1.00 70.06 145 MET A N 1
ATOM 1124 C CA . MET A 1 145 ? 12.151 33.515 1.614 1.00 70.06 145 MET A CA 1
ATOM 1125 C C . MET A 1 145 ? 12.774 34.247 0.414 1.00 70.06 145 MET A C 1
ATOM 1127 O O . MET A 1 145 ? 13.734 34.998 0.626 1.00 70.06 145 MET A O 1
ATOM 1131 N N . PRO A 1 146 ? 12.292 34.034 -0.822 1.00 71.25 146 PRO A N 1
ATOM 1132 C CA . PRO A 1 146 ? 12.675 34.886 -1.939 1.00 71.25 146 PRO A CA 1
ATOM 1133 C C . PRO A 1 146 ? 12.212 36.309 -1.619 1.00 71.25 146 PRO A C 1
ATOM 1135 O O . PRO A 1 146 ? 11.047 36.526 -1.290 1.00 71.25 146 PRO A O 1
ATOM 1138 N N . GLN A 1 147 ? 13.143 37.262 -1.634 1.00 71.12 147 GLN A N 1
ATOM 1139 C CA . GLN A 1 147 ? 12.777 38.667 -1.535 1.00 71.12 147 GLN A CA 1
ATOM 1140 C C . GLN A 1 147 ? 12.057 39.056 -2.822 1.00 71.12 147 GLN A C 1
ATOM 1142 O O . GLN A 1 147 ? 12.516 38.736 -3.913 1.00 71.12 147 GLN A O 1
ATOM 1147 N N . SER A 1 148 ? 10.896 39.680 -2.667 1.00 67.56 148 SER A N 1
ATOM 1148 C CA . SER A 1 148 ? 10.116 40.269 -3.746 1.00 67.56 148 SER A CA 1
ATOM 1149 C C . SER A 1 148 ? 10.947 41.325 -4.475 1.00 67.56 148 SER A C 1
ATOM 1151 O O . SER A 1 148 ? 11.415 42.272 -3.842 1.00 67.56 148 SER A O 1
ATOM 1153 N N . ASP A 1 149 ? 11.109 41.169 -5.788 1.00 66.38 149 ASP A N 1
ATOM 1154 C CA . ASP A 1 149 ? 11.766 42.141 -6.661 1.00 66.38 149 ASP A CA 1
ATOM 1155 C C . ASP A 1 149 ? 10.954 43.454 -6.733 1.00 66.38 149 ASP A C 1
ATOM 1157 O O . ASP A 1 149 ? 9.800 43.429 -7.171 1.00 66.38 149 ASP A O 1
ATOM 1161 N N . PRO A 1 150 ? 11.515 44.625 -6.369 1.00 66.06 150 PRO A N 1
ATOM 1162 C CA . PRO A 1 150 ? 10.833 45.914 -6.483 1.00 66.06 150 PRO A CA 1
ATOM 1163 C C . PRO A 1 150 ? 11.016 46.511 -7.889 1.00 66.06 150 PRO A C 1
ATOM 1165 O O . PRO A 1 150 ? 11.671 47.538 -8.068 1.00 66.06 150 PRO A O 1
ATOM 1168 N N . LYS A 1 151 ? 10.482 45.850 -8.922 1.00 61.28 151 LYS A N 1
ATOM 1169 C CA . LYS A 1 151 ? 10.516 46.366 -10.305 1.00 61.28 151 LYS A CA 1
ATOM 1170 C C . LYS A 1 151 ? 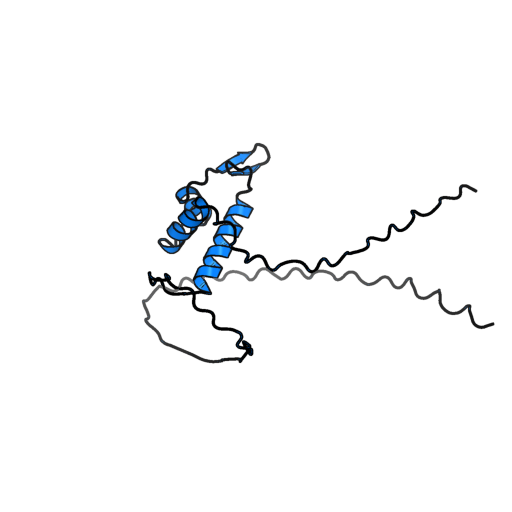9.156 46.307 -11.002 1.00 61.28 151 LYS A C 1
ATOM 1172 O O . LYS A 1 151 ? 9.080 45.835 -12.126 1.00 61.28 151 LYS A O 1
ATOM 1177 N N . LEU A 1 152 ? 8.093 46.809 -10.371 1.00 58.44 152 LEU A N 1
ATOM 1178 C CA . LEU A 1 152 ? 6.823 47.094 -11.062 1.00 58.44 152 LEU A CA 1
ATOM 1179 C C . LEU A 1 152 ? 6.088 48.324 -10.486 1.00 58.44 152 LEU A C 1
ATOM 1181 O O . LEU A 1 152 ? 4.881 48.283 -10.311 1.00 58.44 152 LEU A O 1
ATOM 1185 N N . ASP A 1 153 ? 6.794 49.434 -10.237 1.00 55.56 153 ASP A N 1
ATOM 1186 C CA . ASP A 1 153 ? 6.173 50.710 -9.809 1.00 55.56 153 ASP A CA 1
ATOM 1187 C C . ASP A 1 153 ? 6.385 51.873 -10.802 1.00 55.56 153 ASP A C 1
ATOM 1189 O O . ASP A 1 153 ? 6.439 53.039 -10.425 1.00 55.56 153 ASP A O 1
ATOM 1193 N N . VAL A 1 154 ? 6.493 51.594 -12.108 1.00 59.12 154 VAL A N 1
ATOM 1194 C CA . VAL A 1 154 ? 6.634 52.656 -13.134 1.00 59.12 154 VAL A CA 1
ATOM 1195 C C . VAL A 1 154 ? 5.631 52.491 -14.276 1.00 59.12 154 VAL A C 1
ATOM 1197 O O . VAL A 1 154 ? 5.997 52.490 -15.447 1.00 59.12 154 VAL A O 1
ATOM 1200 N N . ALA A 1 155 ? 4.346 52.327 -13.962 1.00 56.03 155 ALA A N 1
ATOM 1201 C CA . ALA A 1 155 ? 3.311 52.346 -14.998 1.00 56.03 155 ALA A CA 1
ATOM 1202 C C . ALA A 1 155 ? 1.935 52.792 -14.484 1.00 56.03 155 ALA A C 1
ATOM 1204 O O . ALA A 1 155 ? 0.942 52.127 -14.752 1.00 56.03 155 ALA A O 1
ATOM 1205 N N . LEU A 1 156 ? 1.838 53.904 -13.744 1.00 58.12 156 LEU A N 1
ATOM 1206 C CA . LEU A 1 156 ? 0.518 54.482 -13.443 1.00 58.12 156 LEU A CA 1
ATOM 1207 C C . LEU A 1 156 ? 0.539 55.999 -13.176 1.00 58.12 156 LEU A C 1
ATOM 1209 O O . LEU A 1 156 ? -0.035 56.477 -12.205 1.00 58.12 156 LEU A O 1
ATOM 1213 N N . SER A 1 157 ? 1.188 56.785 -14.046 1.00 58.78 157 SER A N 1
ATOM 1214 C CA . SER A 1 157 ? 1.117 58.260 -13.965 1.00 58.78 157 SER A CA 1
ATOM 1215 C C . SER A 1 157 ? 0.859 58.989 -15.289 1.00 58.78 157 SER A C 1
ATOM 1217 O O . SER A 1 157 ? 1.008 60.205 -15.341 1.00 58.78 157 SER A O 1
ATOM 1219 N N . GLN A 1 158 ? 0.468 58.301 -16.364 1.00 60.25 158 GLN A N 1
ATOM 1220 C CA . GLN A 1 158 ? 0.232 58.945 -17.665 1.00 60.25 158 GLN A CA 1
ATOM 1221 C C . GLN A 1 158 ? -1.139 58.585 -18.237 1.00 60.25 158 GLN A C 1
ATOM 1223 O O . GLN A 1 158 ? -1.217 57.953 -19.275 1.00 60.25 158 GLN A O 1
ATOM 1228 N N . PHE A 1 159 ? -2.222 58.952 -17.549 1.00 53.66 159 PHE A N 1
ATOM 1229 C CA . PHE A 1 159 ? -3.552 59.078 -18.169 1.00 53.66 159 PHE A CA 1
ATOM 1230 C C . PHE A 1 159 ? -4.451 59.993 -17.320 1.00 53.66 159 PHE A C 1
ATOM 1232 O O . PHE A 1 159 ? -5.488 59.602 -16.791 1.00 53.66 159 PHE A O 1
ATOM 1239 N N . ARG A 1 160 ? -4.012 61.241 -17.137 1.00 52.88 160 ARG A N 1
ATOM 1240 C CA . ARG A 1 160 ? -4.904 62.377 -16.875 1.00 52.88 160 ARG A CA 1
ATOM 1241 C C . ARG A 1 160 ? -4.398 63.555 -17.696 1.00 52.88 160 ARG A C 1
ATOM 1243 O O . ARG A 1 160 ? -3.450 64.226 -17.302 1.00 52.88 160 ARG A O 1
ATOM 1250 N N . GLY A 1 161 ? -5.026 63.721 -18.849 1.00 56.88 161 GLY A N 1
ATOM 1251 C CA . GLY A 1 161 ? -4.934 64.839 -19.774 1.00 56.88 161 GLY A CA 1
ATOM 1252 C C . GLY A 1 161 ? -6.159 64.750 -20.658 1.00 56.88 161 GLY A C 1
ATOM 1253 O O . GLY A 1 161 ? -6.283 63.691 -21.310 1.00 56.88 161 GLY A O 1
#

Radius of gyration: 28.53 Å; chains: 1; bounding box: 54×76×73 Å

Sequence (161 aa):
CSQQQPPTATQRETAKGENGRKSKLGRKGDPRMHAAVVARSEDPKLGLRDALERGGFVFFREPNGNVVDTDNIALSQRKNQLSRRLRMLKQNPCKESDECDVCEDISNTNFSSAQGQNGNGETLEKNVPETKNVFPILNSKKRKMPQSDPKLDVALSQFRG